Protein AF-A0A843ED78-F1 (afdb_monomer_lite)

pLDDT: mean 89.11, std 9.28, range [61.88, 98.12]

Foldseek 3Di:
DQDPVNVVVVVVLVVLLVVLVVVLVVVLVVVLVVVVVCVVVVVPPVNDVVVPDDPVVVLVVLLVVLVVLLVLLVCLLVCCVPCVQPLVVLLVCLVSLSVSLSVLLNLFDPPDPVSVLLNVLSSQSLSSCSVPDPGCPPVSVVSSVSVNVSSVVSSVSSVVVND

Structure (mmCIF, N/CA/C/O backbone):
data_AF-A0A843ED78-F1
#
_entry.id   AF-A0A843ED78-F1
#
loop_
_atom_site.group_PDB
_atom_site.id
_atom_site.type_symbol
_atom_site.label_atom_id
_atom_site.label_alt_id
_atom_site.label_comp_id
_atom_site.label_asym_id
_atom_site.label_entity_id
_atom_site.label_seq_id
_atom_site.pdbx_PDB_ins_code
_atom_site.Cartn_x
_atom_site.Cartn_y
_atom_site.Cartn_z
_atom_site.occupancy
_atom_site.B_iso_or_equiv
_atom_site.auth_seq_id
_atom_site.auth_comp_id
_atom_site.auth_asym_id
_atom_site.auth_atom_id
_atom_site.pdbx_PDB_model_num
ATOM 1 N N . MET A 1 1 ? 15.883 6.523 -34.253 1.00 74.69 1 MET A N 1
ATOM 2 C CA . MET A 1 1 ? 14.614 5.838 -34.573 1.00 74.69 1 MET A CA 1
ATOM 3 C C . MET A 1 1 ? 14.442 4.766 -33.524 1.00 74.69 1 MET A C 1
ATOM 5 O O . MET A 1 1 ? 15.406 4.048 -33.302 1.00 74.69 1 MET A O 1
ATOM 9 N N . VAL A 1 2 ? 13.295 4.730 -32.850 1.00 81.38 2 VAL A N 1
ATOM 10 C CA . VAL A 1 2 ? 12.977 3.659 -31.894 1.00 81.38 2 VAL A CA 1
ATOM 11 C C . VAL A 1 2 ? 12.811 2.373 -32.701 1.00 81.38 2 VAL A C 1
ATOM 13 O O . VAL A 1 2 ? 12.154 2.401 -33.746 1.00 81.38 2 VAL A O 1
ATOM 16 N N . SER A 1 3 ? 13.460 1.290 -32.286 1.00 92.19 3 SER A N 1
ATOM 17 C CA . SER A 1 3 ? 13.344 0.010 -32.989 1.00 92.19 3 SER A CA 1
ATOM 18 C C . SER A 1 3 ? 11.973 -0.627 -32.738 1.00 92.19 3 SER A C 1
ATOM 20 O O . SER A 1 3 ? 11.328 -0.370 -31.724 1.00 92.19 3 SER A O 1
ATOM 22 N N . GLU A 1 4 ? 11.507 -1.481 -33.648 1.00 91.50 4 GLU A N 1
ATOM 23 C CA . GLU A 1 4 ? 10.249 -2.219 -33.461 1.00 91.50 4 GLU A CA 1
ATOM 24 C C . GLU A 1 4 ? 10.262 -3.057 -32.169 1.00 91.50 4 GLU A C 1
ATOM 26 O O . GLU A 1 4 ? 9.278 -3.084 -31.432 1.00 91.50 4 GLU A O 1
ATOM 31 N N . ALA A 1 5 ? 11.416 -3.644 -31.837 1.00 88.19 5 ALA A N 1
ATOM 32 C CA . ALA A 1 5 ? 11.623 -4.384 -30.595 1.00 88.19 5 ALA A CA 1
ATOM 33 C C . ALA A 1 5 ? 11.450 -3.505 -29.341 1.00 88.19 5 ALA A C 1
ATOM 35 O O . ALA A 1 5 ? 10.839 -3.938 -28.366 1.00 88.19 5 ALA A O 1
ATOM 36 N N . GLU A 1 6 ? 11.927 -2.257 -29.371 1.00 86.81 6 GLU A N 1
ATOM 37 C CA . GLU A 1 6 ? 11.741 -1.303 -28.267 1.00 86.81 6 GLU A CA 1
ATOM 38 C C . GLU A 1 6 ? 10.264 -0.924 -28.081 1.00 86.81 6 GLU A C 1
ATOM 40 O O . GLU A 1 6 ? 9.801 -0.794 -26.948 1.00 86.81 6 GLU A O 1
ATOM 45 N N . ILE A 1 7 ? 9.500 -0.785 -29.172 1.00 89.06 7 ILE A N 1
ATOM 46 C CA . ILE A 1 7 ? 8.061 -0.478 -29.107 1.00 89.06 7 ILE A CA 1
ATOM 47 C C . ILE A 1 7 ? 7.284 -1.640 -28.482 1.00 89.06 7 ILE A C 1
ATOM 49 O O . ILE A 1 7 ? 6.417 -1.410 -27.633 1.00 89.06 7 ILE A O 1
ATOM 53 N N . ILE A 1 8 ? 7.589 -2.877 -28.885 1.00 88.94 8 ILE A N 1
ATOM 54 C CA . ILE A 1 8 ? 6.957 -4.081 -28.329 1.00 88.94 8 ILE A CA 1
ATOM 55 C C . ILE A 1 8 ? 7.237 -4.165 -26.829 1.00 88.94 8 ILE A C 1
ATOM 57 O O . ILE A 1 8 ? 6.292 -4.259 -26.047 1.00 88.94 8 ILE A O 1
ATOM 61 N N . LEU A 1 9 ? 8.504 -4.010 -26.430 1.00 86.56 9 LEU A N 1
ATOM 62 C CA . LEU A 1 9 ? 8.901 -4.028 -25.026 1.00 86.56 9 LEU A CA 1
ATOM 63 C C . LEU A 1 9 ? 8.127 -2.978 -24.217 1.00 86.56 9 LEU A C 1
ATOM 65 O O . LEU A 1 9 ? 7.469 -3.326 -23.245 1.00 86.56 9 LEU A O 1
ATOM 69 N N . ILE A 1 10 ? 8.125 -1.707 -24.635 1.00 86.56 10 ILE A N 1
ATOM 70 C CA . ILE A 1 10 ? 7.386 -0.643 -23.926 1.00 86.56 10 ILE A CA 1
ATOM 71 C C . ILE A 1 10 ? 5.895 -0.991 -23.798 1.00 86.56 10 ILE A C 1
ATOM 73 O O . ILE A 1 10 ? 5.288 -0.766 -22.749 1.00 86.56 10 ILE A O 1
ATOM 77 N N . THR A 1 11 ? 5.300 -1.553 -24.850 1.00 89.44 11 THR A N 1
ATOM 78 C CA . THR A 1 11 ? 3.880 -1.926 -24.862 1.00 89.44 11 THR A CA 1
ATOM 79 C C . THR A 1 11 ? 3.576 -3.017 -23.835 1.00 89.44 11 THR A C 1
ATOM 81 O O . THR A 1 11 ? 2.602 -2.898 -23.089 1.00 89.44 11 THR A O 1
ATOM 84 N N . GLU A 1 12 ? 4.423 -4.044 -23.742 1.00 89.06 12 GLU A N 1
ATOM 85 C CA . GLU A 1 12 ? 4.303 -5.104 -22.737 1.00 89.06 12 GLU A CA 1
ATOM 86 C C . GLU A 1 12 ? 4.412 -4.540 -21.316 1.00 89.06 12 GLU A C 1
ATOM 88 O O . GLU A 1 12 ? 3.573 -4.831 -20.464 1.00 89.06 12 GLU A O 1
ATOM 93 N N . GLN A 1 13 ? 5.384 -3.659 -21.069 1.00 86.69 13 GLN A N 1
ATOM 94 C CA . GLN A 1 13 ? 5.581 -3.030 -19.760 1.00 86.69 13 GLN A CA 1
ATOM 95 C C . GLN A 1 13 ? 4.360 -2.220 -19.314 1.00 86.69 13 GLN A C 1
ATOM 97 O O . GLN A 1 13 ? 3.891 -2.356 -18.181 1.00 86.69 13 GLN A O 1
ATOM 102 N N . VAL A 1 14 ? 3.813 -1.399 -20.214 1.00 89.88 14 VAL A N 1
ATOM 103 C CA . VAL A 1 14 ? 2.602 -0.611 -19.949 1.00 89.88 14 VAL A CA 1
ATOM 104 C C . VAL A 1 14 ? 1.413 -1.528 -19.665 1.00 89.88 14 VAL A C 1
ATOM 106 O O . VAL A 1 14 ? 0.649 -1.267 -18.733 1.00 89.88 14 VAL A O 1
ATOM 109 N N . LEU A 1 15 ? 1.270 -2.623 -20.415 1.00 92.44 15 LEU A N 1
ATOM 110 C CA . LEU A 1 15 ? 0.215 -3.605 -20.186 1.00 92.44 15 LEU A CA 1
ATOM 111 C C . LEU A 1 15 ? 0.328 -4.243 -18.793 1.00 92.44 15 LEU A C 1
ATOM 113 O O . LEU A 1 15 ? -0.673 -4.305 -18.078 1.00 92.44 15 LEU A O 1
ATOM 117 N N . PHE A 1 16 ? 1.527 -4.653 -18.369 1.00 91.19 16 PHE A N 1
ATOM 118 C CA . PHE A 1 16 ? 1.742 -5.218 -17.033 1.00 91.19 16 PHE A CA 1
ATOM 119 C C . PHE A 1 16 ? 1.428 -4.224 -15.913 1.00 91.19 16 PHE A C 1
ATOM 121 O O . PHE A 1 16 ? 0.782 -4.602 -14.935 1.00 91.19 16 PHE A O 1
ATOM 128 N N . ILE A 1 17 ? 1.797 -2.948 -16.069 1.00 91.88 17 ILE A N 1
ATOM 129 C CA . ILE A 1 17 ? 1.433 -1.888 -15.114 1.00 91.88 17 ILE A CA 1
ATOM 130 C C . ILE A 1 17 ? -0.091 -1.771 -14.997 1.00 91.88 17 ILE A C 1
ATOM 132 O O . ILE A 1 17 ? -0.629 -1.752 -13.889 1.00 91.88 17 ILE A O 1
ATOM 136 N N . ILE A 1 18 ? -0.804 -1.732 -16.126 1.00 94.62 18 ILE A N 1
ATOM 137 C CA . ILE A 1 18 ? -2.271 -1.652 -16.141 1.00 94.62 18 ILE A CA 1
ATOM 138 C C . ILE A 1 18 ? -2.885 -2.873 -15.445 1.00 94.62 18 ILE A C 1
ATOM 140 O O . ILE A 1 18 ? -3.784 -2.718 -14.616 1.00 94.62 18 ILE A O 1
ATOM 144 N N . LEU A 1 19 ? -2.387 -4.078 -15.731 1.00 95.06 19 LEU A N 1
ATOM 145 C CA . LEU A 1 19 ? -2.865 -5.311 -15.103 1.00 95.06 19 LEU A CA 1
ATOM 146 C C . LEU A 1 19 ? -2.611 -5.326 -13.591 1.00 95.06 19 LEU A C 1
ATOM 148 O O . LEU A 1 19 ? -3.516 -5.692 -12.842 1.00 95.06 19 LEU A O 1
ATOM 152 N N . ALA A 1 20 ? -1.443 -4.874 -13.127 1.00 93.75 20 ALA A N 1
ATOM 153 C CA . ALA A 1 20 ? -1.123 -4.769 -11.702 1.00 93.75 20 ALA A CA 1
ATOM 154 C C . ALA A 1 20 ? -2.063 -3.790 -10.975 1.00 93.75 20 ALA A C 1
ATOM 156 O O . ALA A 1 20 ? -2.577 -4.100 -9.897 1.00 93.75 20 ALA A O 1
ATOM 157 N N . ILE A 1 21 ? -2.358 -2.641 -11.594 1.00 95.62 21 ILE A N 1
ATOM 158 C CA . ILE A 1 21 ? -3.319 -1.657 -11.074 1.00 95.62 21 ILE A CA 1
ATOM 159 C C . ILE A 1 21 ? -4.720 -2.273 -10.978 1.00 95.62 21 ILE A C 1
ATOM 161 O O . ILE A 1 21 ? -5.365 -2.178 -9.932 1.00 95.62 21 ILE A O 1
ATOM 165 N N . ILE A 1 22 ? -5.195 -2.921 -12.048 1.00 96.81 22 ILE A N 1
ATOM 166 C CA . ILE A 1 22 ? -6.512 -3.574 -12.078 1.00 96.81 22 ILE A CA 1
ATOM 167 C C . ILE A 1 22 ? -6.590 -4.671 -11.013 1.00 96.81 22 ILE A C 1
ATOM 169 O O . ILE A 1 22 ? -7.578 -4.739 -10.281 1.00 96.81 22 ILE A O 1
ATOM 173 N N . PHE A 1 23 ? -5.552 -5.500 -10.896 1.00 95.75 23 PHE A N 1
ATOM 174 C CA . PHE A 1 23 ? -5.468 -6.566 -9.904 1.00 95.75 23 PHE A CA 1
ATOM 175 C C . PHE A 1 23 ? -5.574 -6.015 -8.479 1.00 95.75 23 PHE A C 1
ATOM 177 O O . PHE A 1 23 ? -6.447 -6.437 -7.715 1.00 95.75 23 PHE A O 1
ATOM 184 N N . PHE A 1 24 ? -4.754 -5.017 -8.136 1.00 96.81 24 PHE A N 1
ATOM 185 C CA . PHE A 1 24 ? -4.767 -4.414 -6.806 1.00 96.81 24 PHE A CA 1
ATOM 186 C C . PHE A 1 24 ? -6.111 -3.744 -6.491 1.00 96.81 24 PHE A C 1
ATOM 188 O O . PHE A 1 24 ? -6.681 -3.965 -5.420 1.00 96.81 24 PHE A O 1
ATOM 195 N N . PHE A 1 25 ? -6.682 -2.975 -7.426 1.00 96.88 25 PHE A N 1
ATOM 196 C CA . PHE A 1 25 ? -8.006 -2.380 -7.226 1.00 96.88 25 PHE A CA 1
ATOM 197 C C . PHE A 1 25 ? -9.123 -3.425 -7.143 1.00 96.88 25 PHE A C 1
ATOM 199 O O . PHE A 1 25 ? -10.090 -3.218 -6.406 1.00 96.88 25 PHE A O 1
ATOM 206 N N . GLY A 1 26 ? -8.987 -4.555 -7.838 1.00 97.62 26 GLY A N 1
ATOM 207 C CA . GLY A 1 26 ? -9.866 -5.711 -7.696 1.00 97.62 26 GLY A CA 1
ATOM 208 C C . GLY A 1 26 ? -9.856 -6.249 -6.265 1.00 97.62 26 GLY A C 1
ATOM 209 O O . GLY A 1 26 ? -10.911 -6.321 -5.628 1.00 97.62 26 GLY A O 1
ATOM 210 N N . LEU A 1 27 ? -8.670 -6.532 -5.714 1.00 97.25 27 LEU A N 1
ATOM 211 C CA . LEU A 1 27 ? -8.506 -6.952 -4.314 1.00 97.25 27 LEU A CA 1
ATOM 212 C C . LEU A 1 27 ? -9.064 -5.914 -3.336 1.00 97.25 27 LEU A C 1
ATOM 214 O O . LEU A 1 27 ? -9.768 -6.256 -2.379 1.00 97.25 27 LEU A O 1
ATOM 218 N N . TYR A 1 28 ? -8.796 -4.638 -3.600 1.00 96.44 28 TYR A N 1
ATOM 219 C CA . TYR A 1 28 ? -9.310 -3.526 -2.817 1.00 96.44 28 TYR A CA 1
ATOM 220 C C . TYR A 1 28 ? -10.837 -3.462 -2.800 1.00 96.44 28 TYR A C 1
ATOM 222 O O . TYR A 1 28 ? -11.448 -3.280 -1.739 1.00 96.44 28 TYR A O 1
ATOM 230 N N . PHE A 1 29 ? -11.466 -3.627 -3.961 1.00 96.75 29 PHE A N 1
ATOM 231 C CA . PHE A 1 29 ? -12.914 -3.615 -4.099 1.00 96.75 29 PHE A CA 1
ATOM 232 C C . PHE A 1 29 ? -13.550 -4.798 -3.366 1.00 96.75 29 PHE A C 1
ATOM 234 O O . PHE A 1 29 ? -14.473 -4.594 -2.573 1.00 96.75 29 PHE A O 1
ATOM 241 N N . VAL A 1 30 ? -13.014 -6.008 -3.560 1.00 97.12 30 VAL A N 1
ATOM 242 C CA . VAL A 1 30 ? -13.470 -7.226 -2.873 1.00 97.12 30 VAL A CA 1
ATOM 243 C C . VAL A 1 30 ? -13.354 -7.063 -1.358 1.00 97.12 30 VAL A C 1
ATOM 245 O O . VAL A 1 30 ? -14.328 -7.267 -0.635 1.00 97.12 30 VAL A O 1
ATOM 248 N N . SER A 1 31 ? -12.211 -6.595 -0.862 1.00 95.56 31 SER A N 1
ATOM 249 C CA . SER A 1 31 ? -11.981 -6.400 0.577 1.00 95.56 31 SER A CA 1
ATOM 250 C C . SER A 1 31 ? -12.895 -5.326 1.168 1.00 95.56 31 SER A C 1
ATOM 252 O O . SER A 1 31 ? -13.485 -5.507 2.235 1.00 95.56 31 SER A O 1
ATOM 254 N N . SER A 1 32 ? -13.092 -4.223 0.439 1.00 94.06 32 SER A N 1
ATOM 255 C CA . SER A 1 32 ? -14.046 -3.174 0.810 1.00 94.06 32 SER A C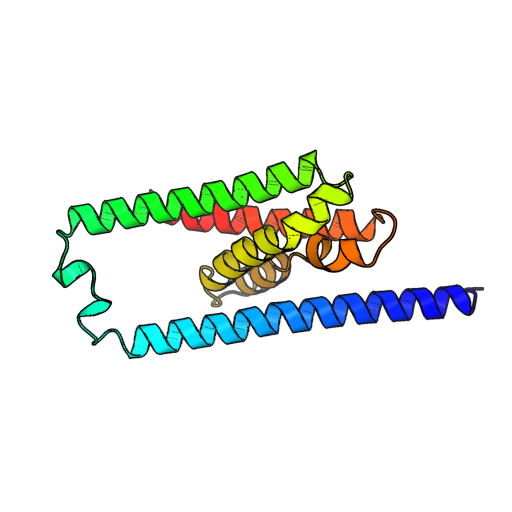A 1
ATOM 256 C C . SER A 1 32 ? -15.477 -3.709 0.888 1.00 94.06 32 SER A C 1
ATOM 258 O O . SER A 1 32 ? -16.227 -3.338 1.795 1.00 94.06 32 SER A O 1
ATOM 260 N N . TYR A 1 33 ? -15.867 -4.568 -0.055 1.00 94.75 33 TYR A N 1
ATOM 261 C CA . TYR A 1 33 ? -17.177 -5.210 -0.075 1.00 94.75 33 TYR A CA 1
ATOM 262 C C . TYR A 1 33 ? -17.356 -6.151 1.122 1.00 94.75 33 TYR A C 1
ATOM 264 O O . TYR A 1 33 ? -18.347 -6.022 1.843 1.00 94.75 33 TYR A O 1
ATOM 272 N N . ILE A 1 34 ? -16.369 -7.012 1.399 1.00 93.12 34 ILE A N 1
ATOM 273 C CA . ILE A 1 34 ? -16.368 -7.920 2.557 1.00 93.12 34 ILE A CA 1
ATOM 274 C C . ILE A 1 34 ? -16.519 -7.124 3.858 1.00 93.12 34 ILE A C 1
ATOM 276 O O . ILE A 1 34 ? -17.403 -7.417 4.661 1.00 93.12 34 ILE A O 1
ATOM 280 N N . ILE A 1 35 ? -15.736 -6.059 4.055 1.00 90.06 35 ILE A N 1
ATOM 281 C CA . ILE A 1 35 ? -15.828 -5.227 5.265 1.00 90.06 35 ILE A CA 1
ATOM 282 C C . ILE A 1 35 ? -17.206 -4.573 5.397 1.00 90.06 35 ILE A C 1
ATOM 284 O O . ILE A 1 35 ? -17.763 -4.531 6.495 1.00 90.06 35 ILE A O 1
ATOM 288 N N . LYS A 1 36 ? -17.779 -4.056 4.303 1.00 89.94 36 LYS A N 1
ATOM 289 C CA . LYS A 1 36 ? -19.133 -3.478 4.320 1.00 89.94 36 LYS A CA 1
ATOM 290 C C . LYS A 1 36 ? -20.184 -4.524 4.683 1.00 89.94 36 LYS A C 1
ATOM 292 O O . LYS A 1 36 ? -21.062 -4.233 5.494 1.00 89.94 36 LYS A O 1
ATOM 297 N N . TYR A 1 37 ? -20.077 -5.727 4.125 1.00 89.38 37 TYR A N 1
ATOM 298 C CA . TYR A 1 37 ? -20.962 -6.845 4.434 1.00 89.38 37 TYR A CA 1
ATOM 299 C C . TYR A 1 37 ? -20.877 -7.238 5.916 1.00 89.38 37 TYR A C 1
ATOM 301 O O . TYR A 1 37 ? -21.900 -7.288 6.600 1.00 89.38 37 TYR A O 1
ATOM 309 N N . LEU A 1 38 ? -19.663 -7.403 6.451 1.00 86.62 38 LEU A N 1
ATOM 310 C CA . LEU A 1 38 ? -19.435 -7.709 7.868 1.00 86.62 38 LEU A CA 1
ATOM 311 C C . LEU A 1 38 ? -19.976 -6.606 8.791 1.00 86.62 38 LEU A C 1
ATOM 313 O O . LEU A 1 38 ? -20.622 -6.901 9.793 1.00 86.62 38 LEU A O 1
ATOM 317 N N . LYS A 1 39 ? -19.777 -5.328 8.436 1.00 82.62 39 LYS A N 1
ATOM 318 C CA . LYS A 1 39 ? -20.311 -4.187 9.200 1.00 82.62 39 LYS A CA 1
ATOM 319 C C . LYS A 1 39 ? -21.837 -4.120 9.178 1.00 82.62 39 LYS A C 1
ATOM 321 O O . LYS A 1 39 ? -22.430 -3.783 10.197 1.00 82.62 39 LYS A O 1
ATOM 326 N N . ARG A 1 40 ? -22.480 -4.437 8.051 1.00 83.81 40 ARG A N 1
ATOM 327 C CA . ARG A 1 40 ? -23.949 -4.494 7.957 1.00 83.81 40 ARG A CA 1
ATOM 328 C C . ARG A 1 40 ? -24.519 -5.606 8.838 1.00 83.81 40 ARG A C 1
ATOM 330 O O . ARG A 1 40 ? -25.547 -5.414 9.475 1.00 83.81 40 ARG A O 1
ATOM 337 N N . ASN A 1 41 ? -23.809 -6.725 8.932 1.00 79.12 41 ASN A N 1
ATOM 338 C CA . ASN A 1 41 ? -24.194 -7.873 9.751 1.00 79.12 41 ASN A CA 1
ATOM 339 C C . ASN A 1 41 ? -23.658 -7.802 11.192 1.00 79.12 41 ASN A C 1
ATOM 341 O O . ASN A 1 41 ? -23.676 -8.800 11.907 1.00 79.12 41 ASN A O 1
ATOM 345 N N . ARG A 1 42 ? -23.214 -6.624 11.655 1.00 64.88 42 ARG A N 1
ATOM 346 C CA . ARG A 1 42 ? -22.648 -6.412 13.001 1.00 64.88 42 ARG A CA 1
ATOM 347 C C . ARG A 1 42 ? -23.650 -6.642 14.141 1.00 64.88 42 ARG A C 1
ATOM 349 O O . ARG A 1 42 ? -23.241 -6.746 15.290 1.00 64.88 42 ARG A O 1
ATOM 356 N N . HIS A 1 43 ? -24.943 -6.758 13.834 1.00 63.75 43 HIS A N 1
ATOM 357 C CA . HIS A 1 43 ? -25.958 -7.210 14.791 1.00 63.75 43 HIS A CA 1
ATOM 358 C C . HIS A 1 43 ? -25.817 -8.696 15.172 1.00 63.75 43 HIS A C 1
ATOM 360 O O . HIS A 1 43 ? -26.438 -9.132 16.139 1.00 63.75 43 HIS A O 1
ATOM 366 N N . ASN A 1 44 ? -24.975 -9.471 14.473 1.00 65.00 44 ASN A N 1
ATOM 367 C CA . ASN A 1 44 ? -24.539 -10.773 14.965 1.00 65.00 44 ASN A CA 1
ATOM 368 C C . ASN A 1 44 ? -23.663 -10.583 16.205 1.00 65.00 44 ASN A C 1
ATOM 370 O O . ASN A 1 44 ? -22.521 -10.130 16.100 1.00 65.00 44 ASN A O 1
ATOM 374 N N . ARG A 1 45 ? -24.196 -10.993 17.363 1.00 64.81 45 ARG A N 1
ATOM 375 C CA . ARG A 1 45 ? -23.528 -10.974 18.677 1.00 64.81 45 ARG A CA 1
ATOM 376 C C . ARG A 1 45 ? -22.070 -11.437 18.620 1.00 64.81 45 ARG A C 1
ATOM 378 O O . ARG A 1 45 ? -21.207 -10.781 19.182 1.00 64.81 45 ARG A O 1
ATOM 385 N N . LEU A 1 46 ? -21.777 -12.473 17.827 1.00 69.31 46 LEU A N 1
ATOM 386 C CA . LEU A 1 46 ? -20.434 -13.050 17.657 1.00 69.31 46 LEU A CA 1
ATOM 387 C C . LEU A 1 46 ? -19.339 -12.048 17.244 1.00 69.31 46 LEU A C 1
ATOM 389 O O . LEU A 1 46 ? -18.173 -12.275 17.543 1.00 69.31 46 LEU A O 1
ATOM 393 N N . LEU A 1 47 ? -19.681 -10.953 16.559 1.00 68.25 47 LEU A N 1
ATOM 394 C CA . LEU A 1 47 ? -18.708 -9.954 16.093 1.00 68.25 47 LEU A CA 1
ATOM 395 C C . LEU A 1 47 ? -18.622 -8.723 17.009 1.00 68.25 47 LEU A C 1
ATOM 397 O O . LEU A 1 47 ? -17.903 -7.767 16.702 1.00 68.25 47 LEU A O 1
ATOM 401 N N . ASN A 1 48 ? -19.362 -8.710 18.121 1.00 73.31 48 ASN A N 1
ATOM 402 C CA . ASN A 1 48 ? -19.435 -7.569 19.017 1.00 73.31 48 ASN A CA 1
ATOM 403 C C . ASN A 1 48 ? -18.538 -7.750 20.248 1.00 73.31 48 ASN A C 1
ATOM 405 O O . ASN A 1 48 ? -19.004 -8.104 21.325 1.00 73.31 48 ASN A O 1
ATOM 409 N N . ALA A 1 49 ? -17.244 -7.450 20.108 1.00 73.06 49 ALA A N 1
ATOM 410 C CA . ALA A 1 49 ? -16.273 -7.576 21.202 1.00 73.06 49 ALA A CA 1
ATOM 411 C C . ALA A 1 49 ? -16.674 -6.818 22.484 1.00 73.06 49 ALA A C 1
ATOM 413 O O . ALA A 1 49 ? -16.323 -7.247 23.575 1.00 73.06 49 ALA A O 1
ATOM 414 N N . THR A 1 50 ? -17.452 -5.732 22.384 1.00 76.00 50 THR A N 1
ATOM 415 C CA . THR A 1 50 ? -17.922 -4.977 23.561 1.00 76.00 50 THR A CA 1
ATOM 416 C C . THR A 1 50 ? -19.002 -5.699 24.368 1.00 76.00 50 THR A C 1
ATOM 418 O O . THR A 1 50 ? -19.325 -5.251 25.460 1.00 76.00 50 THR A O 1
ATOM 421 N N . GLU A 1 51 ? -19.610 -6.760 23.827 1.00 79.00 51 GLU A N 1
ATOM 422 C CA . GLU A 1 51 ? -20.533 -7.628 24.576 1.00 79.00 51 GLU A CA 1
ATOM 423 C C . GLU A 1 51 ? -19.767 -8.622 25.467 1.00 79.00 51 GLU A C 1
ATOM 425 O O . GLU A 1 51 ? -20.318 -9.103 26.452 1.00 79.00 51 GLU A O 1
ATOM 430 N N . TYR A 1 52 ? -18.493 -8.888 25.155 1.00 83.88 52 TYR A N 1
ATOM 431 C CA . TYR A 1 52 ? -17.677 -9.903 25.829 1.00 83.88 52 TYR A CA 1
ATOM 432 C C . TYR A 1 52 ? -16.502 -9.333 26.628 1.00 83.88 52 TYR A C 1
ATOM 434 O O . TYR A 1 52 ? -16.023 -10.002 27.538 1.00 83.88 52 TYR A O 1
ATOM 442 N N . LEU A 1 53 ? -16.032 -8.125 26.300 1.00 85.50 53 LEU A N 1
ATOM 443 C CA . LEU A 1 53 ? -14.854 -7.510 26.913 1.00 85.50 53 LEU A CA 1
ATOM 444 C C . LEU A 1 53 ? -15.183 -6.151 27.555 1.00 85.50 53 LEU A C 1
ATOM 446 O O . LEU A 1 53 ? -15.942 -5.363 26.973 1.00 85.50 53 LEU A O 1
ATOM 450 N N . PRO A 1 54 ? -14.567 -5.826 28.708 1.00 89.00 54 PRO A N 1
ATOM 451 C CA . PRO A 1 54 ? -14.597 -4.490 29.287 1.00 89.00 54 PRO A CA 1
ATOM 452 C C . PRO A 1 54 ? -14.106 -3.422 28.304 1.00 89.00 54 PRO A C 1
ATOM 454 O O . PRO A 1 54 ? -13.235 -3.654 27.463 1.00 89.00 54 PRO A O 1
ATOM 457 N N . LYS A 1 55 ? -14.634 -2.200 28.436 1.00 87.00 55 LYS A N 1
ATOM 458 C CA . LYS A 1 55 ? -14.288 -1.084 27.537 1.00 87.00 55 LYS A CA 1
ATOM 459 C C . LYS A 1 55 ? -12.788 -0.786 27.523 1.00 87.00 55 LYS A C 1
ATOM 461 O O . LYS A 1 55 ? -12.244 -0.533 26.450 1.00 87.00 55 LYS A O 1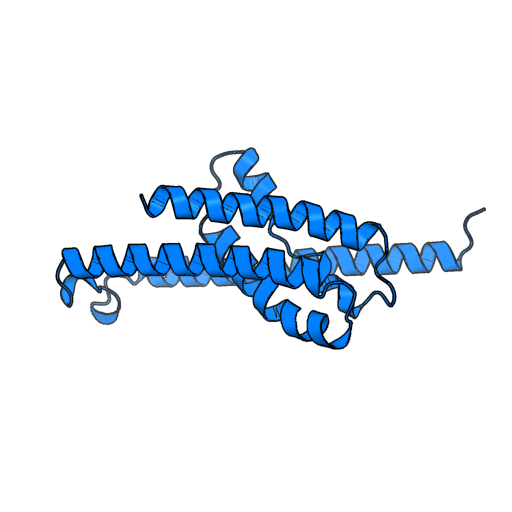
ATOM 466 N N . GLU A 1 56 ? -12.137 -0.846 28.680 1.00 87.50 56 GLU A N 1
ATOM 467 C CA . GLU A 1 56 ? -10.694 -0.630 28.828 1.00 87.50 56 GLU A CA 1
ATOM 468 C C . GLU A 1 56 ? -9.890 -1.622 27.981 1.00 87.50 56 GLU A C 1
ATOM 470 O O . GLU A 1 56 ? -9.070 -1.208 27.165 1.00 87.50 56 GLU A O 1
ATOM 475 N N . GLU A 1 57 ? -10.206 -2.916 28.063 1.00 87.31 57 GLU A N 1
ATOM 476 C CA . GLU A 1 57 ? -9.539 -3.955 27.272 1.00 87.31 57 GLU A CA 1
ATOM 477 C C . GLU A 1 57 ? -9.752 -3.756 25.769 1.00 87.31 57 GLU A C 1
ATOM 479 O O . GLU A 1 57 ? -8.813 -3.882 24.981 1.00 87.31 57 GLU A O 1
ATOM 484 N N . THR A 1 58 ? -10.962 -3.362 25.349 1.00 87.12 58 THR A N 1
ATOM 485 C CA . THR A 1 58 ? -11.212 -3.061 23.930 1.00 87.12 58 THR A CA 1
ATOM 486 C C . THR A 1 58 ? -10.417 -1.858 23.426 1.00 87.12 58 THR A C 1
ATOM 488 O O . THR A 1 58 ? -10.078 -1.804 22.242 1.00 87.12 58 THR A O 1
ATOM 491 N N . GLN A 1 59 ? -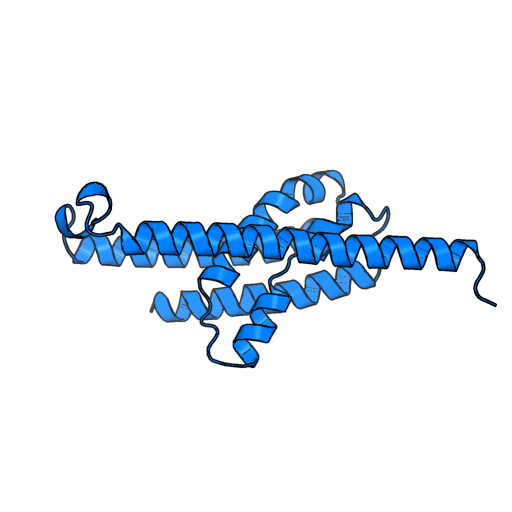10.120 -0.886 24.293 1.00 88.88 59 GLN A N 1
ATOM 492 C CA . GLN A 1 59 ? -9.320 0.280 23.936 1.00 88.88 59 GLN A CA 1
ATOM 493 C C . GLN A 1 59 ? -7.836 -0.085 23.843 1.00 88.88 59 GLN A C 1
ATOM 495 O O . GLN A 1 59 ? -7.197 0.255 22.847 1.00 88.88 59 GLN A O 1
ATOM 500 N N . THR A 1 60 ? -7.325 -0.858 24.803 1.00 91.50 60 THR A N 1
ATOM 501 C CA . THR A 1 60 ? -5.965 -1.411 24.759 1.00 91.50 60 THR A CA 1
ATOM 502 C C . THR A 1 60 ? -5.755 -2.249 23.498 1.00 91.50 60 THR A C 1
ATOM 504 O O . THR A 1 60 ? -4.772 -2.064 22.784 1.00 91.50 60 THR A O 1
ATOM 507 N N . LEU A 1 61 ? -6.716 -3.109 23.140 1.00 90.81 61 LEU A N 1
ATOM 508 C CA . LEU A 1 61 ? -6.630 -3.936 21.934 1.00 90.81 61 LEU A CA 1
ATOM 509 C C . LEU A 1 61 ? -6.568 -3.094 20.649 1.00 90.81 61 LEU A C 1
ATOM 511 O O . LEU A 1 61 ? -5.824 -3.426 19.726 1.00 90.81 61 LEU A O 1
ATOM 515 N N . LYS A 1 62 ? -7.306 -1.977 20.585 1.00 90.94 62 LYS A N 1
ATOM 516 C CA . LYS A 1 62 ? -7.213 -1.035 19.457 1.00 90.94 62 LYS A CA 1
ATOM 517 C C . LYS A 1 62 ? -5.840 -0.378 19.376 1.00 90.94 62 LYS A C 1
ATOM 519 O O . LYS A 1 62 ? -5.306 -0.277 18.277 1.00 90.94 62 LYS A O 1
ATOM 524 N N . GLN A 1 63 ? -5.273 0.051 20.503 1.00 93.94 63 GLN A N 1
ATOM 525 C CA . GLN A 1 63 ? -3.937 0.654 20.532 1.00 93.94 63 GLN A CA 1
ATOM 526 C C . GLN A 1 63 ? -2.869 -0.337 20.067 1.00 93.94 63 GLN A C 1
ATOM 528 O O . GLN A 1 63 ? -2.053 0.006 19.213 1.00 93.94 63 GLN A O 1
ATOM 533 N N . VAL A 1 64 ? -2.926 -1.584 20.545 1.00 95.75 64 VAL A N 1
ATOM 534 C CA . VAL A 1 64 ? -2.041 -2.662 20.079 1.00 95.75 64 VAL A CA 1
ATOM 535 C C . VAL A 1 64 ? -2.211 -2.889 18.577 1.00 95.75 64 VAL A C 1
ATOM 537 O O . VAL A 1 64 ? -1.221 -2.946 17.855 1.00 95.75 64 VAL A O 1
ATOM 540 N N . PHE A 1 65 ? -3.448 -2.943 18.075 1.00 94.50 65 PHE A N 1
ATOM 541 C CA . PHE A 1 65 ? -3.706 -3.059 16.640 1.00 94.50 65 PHE A CA 1
ATOM 542 C C . PHE A 1 65 ? -3.096 -1.897 15.842 1.00 94.50 65 PHE A C 1
ATOM 544 O O . PHE A 1 65 ? -2.463 -2.130 14.816 1.00 94.50 65 PHE A O 1
ATOM 551 N N . TYR A 1 66 ? -3.238 -0.651 16.303 1.00 96.06 66 TYR A N 1
ATOM 552 C CA . TYR A 1 66 ? -2.642 0.502 15.624 1.00 96.06 66 TYR A CA 1
ATOM 553 C C . TYR A 1 66 ? -1.116 0.432 15.602 1.00 96.06 66 TYR A C 1
ATOM 555 O O . TYR A 1 66 ? -0.521 0.691 14.557 1.00 96.06 66 TYR A O 1
ATOM 563 N N . LEU A 1 67 ? -0.499 0.027 16.715 1.00 97.06 67 LEU A N 1
ATOM 564 C CA . LEU A 1 67 ? 0.943 -0.177 16.795 1.00 97.06 67 LEU A CA 1
ATOM 565 C C . LEU A 1 67 ? 1.406 -1.267 15.823 1.00 97.06 67 LEU A C 1
ATOM 567 O O . LEU A 1 67 ? 2.363 -1.043 15.092 1.00 97.06 67 LEU A O 1
ATOM 571 N N . ILE A 1 68 ? 0.683 -2.391 15.741 1.00 97.19 68 ILE A N 1
ATOM 572 C CA . ILE A 1 68 ? 0.967 -3.460 14.774 1.00 97.19 68 ILE A CA 1
ATOM 573 C C . ILE A 1 68 ? 0.962 -2.904 13.348 1.00 97.19 68 ILE A C 1
ATOM 575 O O . ILE A 1 68 ? 1.920 -3.133 12.621 1.00 97.19 68 ILE A O 1
ATOM 579 N N . ILE A 1 69 ? -0.056 -2.137 12.941 1.00 97.25 69 ILE A N 1
ATOM 580 C CA . ILE A 1 69 ? -0.100 -1.583 11.576 1.00 97.25 69 ILE A CA 1
ATOM 581 C C . ILE A 1 69 ? 1.068 -0.625 11.308 1.00 97.25 69 ILE A C 1
ATOM 583 O O . ILE A 1 69 ? 1.667 -0.689 10.235 1.00 97.25 69 ILE A O 1
ATOM 587 N N . ILE A 1 70 ? 1.420 0.230 12.274 1.00 97.94 70 ILE A N 1
ATOM 588 C CA . ILE A 1 70 ? 2.582 1.125 12.163 1.00 97.94 70 ILE A CA 1
ATOM 589 C C . ILE A 1 70 ? 3.864 0.310 11.976 1.00 97.94 70 ILE A C 1
ATOM 591 O O . ILE A 1 70 ? 4.637 0.593 11.062 1.00 97.94 70 ILE A O 1
ATOM 595 N N . THR A 1 71 ? 4.074 -0.712 12.809 1.00 98.00 71 THR A N 1
ATOM 596 C CA . THR A 1 71 ? 5.238 -1.596 12.721 1.00 98.00 71 THR A CA 1
ATOM 597 C C . THR A 1 71 ? 5.280 -2.322 11.385 1.00 98.00 71 THR A C 1
ATOM 599 O O . THR A 1 71 ? 6.345 -2.372 10.783 1.00 98.00 71 THR A O 1
ATOM 602 N N . LEU A 1 72 ? 4.147 -2.824 10.887 1.00 97.56 72 LEU A N 1
ATOM 603 C CA . LEU A 1 72 ? 4.093 -3.497 9.592 1.00 97.56 72 LEU A CA 1
ATOM 604 C C . LEU A 1 72 ? 4.505 -2.554 8.455 1.00 97.56 72 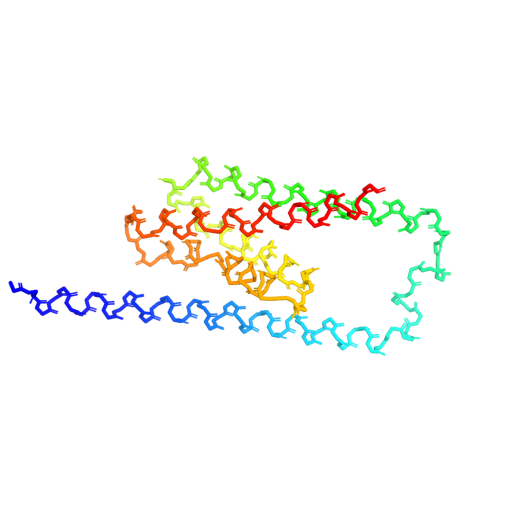LEU A C 1
ATOM 606 O O . LEU A 1 72 ? 5.392 -2.899 7.684 1.00 97.56 72 LEU A O 1
ATOM 610 N N . CYS A 1 73 ? 3.953 -1.339 8.399 1.00 98.00 73 CYS A N 1
ATOM 611 C CA . CYS A 1 73 ? 4.342 -0.346 7.388 1.00 98.00 73 CYS A CA 1
ATOM 612 C C . CYS A 1 73 ? 5.825 0.043 7.497 1.00 98.00 73 CYS A C 1
ATOM 614 O O . CYS A 1 73 ? 6.494 0.260 6.493 1.00 98.00 73 CYS A O 1
ATOM 616 N N . PHE A 1 74 ? 6.355 0.150 8.718 1.00 97.81 74 PHE A N 1
ATOM 617 C CA . PHE A 1 74 ? 7.758 0.493 8.935 1.00 97.81 74 PHE A CA 1
ATOM 618 C C . PHE A 1 74 ? 8.703 -0.635 8.510 1.00 97.81 74 PHE A C 1
ATOM 620 O O . PHE A 1 74 ? 9.688 -0.383 7.818 1.00 97.81 74 PHE A O 1
ATOM 627 N N . VAL A 1 75 ? 8.386 -1.876 8.892 1.00 96.06 75 VAL A N 1
ATOM 628 C CA . VAL A 1 75 ? 9.096 -3.073 8.424 1.00 96.06 75 VAL A CA 1
ATOM 629 C C . VAL A 1 75 ? 9.024 -3.154 6.908 1.00 96.06 75 VAL A C 1
ATOM 631 O O . VAL A 1 75 ? 10.021 -3.507 6.297 1.00 96.06 75 VAL A O 1
ATOM 634 N N . ASP A 1 76 ? 7.899 -2.765 6.307 1.00 95.50 76 ASP A N 1
ATOM 635 C CA . ASP A 1 76 ? 7.731 -2.786 4.861 1.00 95.50 76 ASP A CA 1
ATOM 636 C C . ASP A 1 76 ? 8.752 -1.891 4.142 1.00 95.50 76 ASP A C 1
ATOM 638 O O . ASP A 1 76 ? 9.538 -2.338 3.303 1.00 95.50 76 ASP A O 1
ATOM 642 N N . ILE A 1 77 ? 8.830 -0.635 4.595 1.00 95.94 77 ILE A N 1
ATOM 643 C CA . ILE A 1 77 ? 9.797 0.351 4.106 1.00 95.94 77 ILE A CA 1
ATOM 644 C C . ILE A 1 77 ? 11.232 -0.145 4.316 1.00 95.94 77 ILE A C 1
ATOM 646 O O . ILE A 1 77 ? 12.040 -0.104 3.389 1.00 95.94 77 ILE A O 1
ATOM 650 N N . LEU A 1 78 ? 11.570 -0.609 5.525 1.00 94.50 78 LEU A N 1
ATOM 651 C CA . LEU A 1 78 ? 12.925 -1.076 5.829 1.00 94.50 78 LEU A CA 1
ATOM 652 C C . LEU A 1 78 ? 13.316 -2.286 4.986 1.00 94.50 78 LEU A C 1
ATOM 654 O O . LEU A 1 78 ? 14.426 -2.336 4.462 1.00 94.50 78 LEU A O 1
ATOM 658 N N . TYR A 1 79 ? 12.417 -3.256 4.864 1.00 91.19 79 TYR A N 1
ATOM 659 C CA . TYR A 1 79 ? 12.684 -4.482 4.135 1.00 91.19 79 TYR A CA 1
ATOM 660 C C . TYR A 1 79 ? 12.886 -4.187 2.653 1.00 91.19 79 TYR A C 1
ATOM 662 O O . TYR A 1 79 ? 13.886 -4.607 2.073 1.00 91.19 79 TYR A O 1
ATOM 670 N N . SER A 1 80 ? 12.008 -3.365 2.081 1.00 89.69 80 SER A N 1
ATOM 671 C CA . SER A 1 80 ? 12.159 -2.866 0.723 1.00 89.69 80 SER A CA 1
ATOM 672 C C . SER A 1 80 ? 13.484 -2.125 0.525 1.00 89.69 80 SER A C 1
ATOM 674 O O . SER A 1 80 ? 14.162 -2.362 -0.460 1.00 89.69 80 SER A O 1
ATOM 676 N N . LEU A 1 81 ? 13.923 -1.279 1.462 1.00 89.31 81 LEU A N 1
ATOM 677 C CA . LEU A 1 81 ? 15.201 -0.559 1.345 1.00 89.31 81 LEU A CA 1
ATOM 678 C C . LEU A 1 81 ? 16.440 -1.460 1.424 1.00 89.31 81 LEU A C 1
ATOM 680 O O . LEU A 1 81 ? 17.442 -1.172 0.775 1.00 89.31 81 LEU A O 1
ATOM 684 N N . VAL A 1 82 ? 16.403 -2.511 2.243 1.00 89.38 82 VAL A N 1
ATOM 685 C CA . VAL A 1 82 ? 17.563 -3.389 2.469 1.00 89.38 82 VAL A CA 1
ATOM 686 C C . VAL A 1 82 ?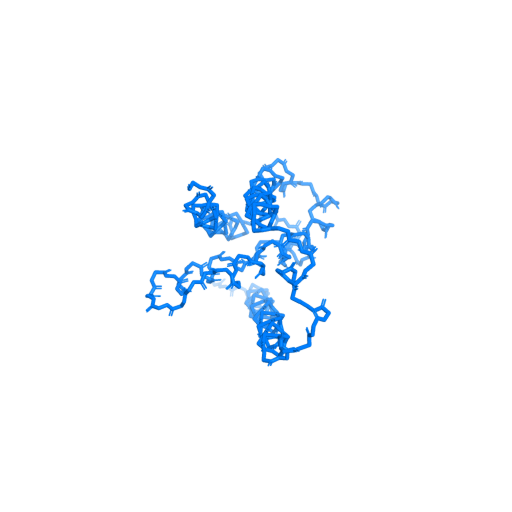 17.668 -4.465 1.391 1.00 89.38 82 VAL A C 1
ATOM 688 O O . VAL A 1 82 ? 18.769 -4.770 0.938 1.00 89.38 82 VAL A O 1
ATOM 691 N N . PHE A 1 83 ? 16.534 -5.022 0.963 1.00 85.38 83 PHE A N 1
ATOM 692 C CA . PHE A 1 83 ? 16.472 -6.221 0.124 1.00 85.38 83 PHE A CA 1
ATOM 693 C C . PHE A 1 83 ? 15.985 -5.958 -1.311 1.00 85.38 83 PHE A C 1
ATOM 695 O O . PHE A 1 83 ? 15.773 -6.914 -2.054 1.00 85.38 83 PHE A O 1
ATOM 702 N N . TRP A 1 84 ? 15.837 -4.697 -1.743 1.00 78.56 84 TRP A N 1
ATOM 703 C CA . TRP A 1 84 ? 15.385 -4.372 -3.111 1.00 78.56 84 TRP A CA 1
ATOM 704 C C . TRP A 1 84 ? 16.255 -4.970 -4.224 1.00 78.56 84 TRP A C 1
ATOM 706 O O . TRP A 1 84 ? 15.754 -5.200 -5.318 1.00 78.56 84 TRP A O 1
ATOM 716 N N . ALA A 1 85 ? 17.545 -5.200 -3.961 1.00 75.31 85 ALA A N 1
ATOM 717 C CA . ALA A 1 85 ? 18.491 -5.758 -4.928 1.00 75.31 85 ALA A CA 1
ATOM 718 C C . ALA A 1 85 ? 18.637 -7.291 -4.839 1.00 75.31 85 ALA A C 1
ATOM 720 O O . ALA A 1 85 ? 19.497 -7.860 -5.504 1.00 75.31 85 ALA A O 1
ATOM 721 N N . SER A 1 86 ? 17.862 -7.963 -3.978 1.00 79.19 86 SER A N 1
ATOM 722 C CA . SER A 1 86 ? 17.909 -9.421 -3.824 1.00 79.19 86 SER A CA 1
ATOM 723 C C . SER A 1 86 ? 16.650 -10.078 -4.391 1.00 79.19 86 SER A C 1
ATOM 725 O O . SER A 1 86 ? 15.596 -10.054 -3.750 1.00 79.19 86 SER A O 1
ATOM 727 N N . ASP A 1 87 ? 16.780 -10.703 -5.562 1.00 69.62 87 ASP A N 1
ATOM 728 C CA . ASP A 1 87 ? 15.655 -11.245 -6.342 1.00 69.62 87 ASP A CA 1
ATOM 729 C C . ASP A 1 87 ? 14.829 -12.301 -5.588 1.00 69.62 87 ASP A C 1
ATOM 731 O O . ASP A 1 87 ? 13.594 -12.283 -5.610 1.00 69.62 87 ASP A O 1
ATOM 735 N N . ASP A 1 88 ? 15.491 -13.219 -4.877 1.00 69.44 88 ASP A N 1
ATOM 736 C CA . ASP A 1 88 ? 14.811 -14.338 -4.211 1.00 69.44 88 ASP A CA 1
ATOM 737 C C . ASP A 1 88 ? 13.923 -13.878 -3.050 1.00 69.44 88 ASP A C 1
ATOM 739 O O . ASP A 1 88 ? 12.820 -14.396 -2.845 1.00 69.44 88 ASP A O 1
ATOM 743 N N . PHE A 1 89 ? 14.373 -12.883 -2.287 1.00 67.31 89 PHE A N 1
ATOM 744 C CA . PHE A 1 89 ? 13.630 -12.399 -1.126 1.00 67.31 89 PHE A CA 1
ATOM 745 C C . PHE A 1 89 ? 12.501 -11.450 -1.518 1.00 67.31 89 PHE A C 1
ATOM 747 O O . PHE A 1 89 ? 11.414 -11.518 -0.937 1.00 67.31 89 PHE A O 1
ATOM 754 N N . TYR A 1 90 ? 12.708 -10.627 -2.546 1.00 69.75 90 TYR A N 1
ATOM 755 C CA . TYR A 1 90 ? 11.706 -9.657 -2.973 1.00 69.75 90 TYR A CA 1
ATOM 756 C C . TYR A 1 90 ? 10.455 -10.332 -3.565 1.00 69.75 90 TYR A C 1
ATOM 758 O O . TYR A 1 90 ? 9.334 -9.894 -3.310 1.00 69.75 90 TYR A O 1
ATOM 766 N N . ARG A 1 91 ? 10.605 -11.482 -4.243 1.00 70.69 91 ARG A N 1
ATOM 767 C CA . ARG A 1 91 ? 9.467 -12.272 -4.764 1.00 70.69 91 ARG A CA 1
ATOM 768 C C . ARG A 1 91 ? 8.501 -12.760 -3.680 1.00 70.69 91 ARG A C 1
ATOM 770 O O . ARG A 1 91 ? 7.290 -12.759 -3.890 1.00 70.69 91 ARG A O 1
ATOM 777 N N . HIS A 1 92 ? 9.007 -13.162 -2.516 1.00 74.69 92 HIS A N 1
ATOM 778 C CA . HIS A 1 92 ? 8.167 -13.625 -1.402 1.00 74.69 92 HIS A CA 1
ATOM 779 C C . HIS A 1 92 ? 7.505 -12.461 -0.654 1.00 74.69 92 HIS A C 1
ATOM 781 O O . HIS A 1 92 ? 6.450 -12.620 -0.037 1.00 74.69 92 HIS A O 1
ATOM 787 N N . PHE A 1 93 ? 8.113 -11.281 -0.743 1.00 86.94 93 PHE A N 1
ATOM 788 C CA . PHE A 1 93 ? 7.678 -10.072 -0.066 1.00 86.94 93 PHE A CA 1
ATOM 789 C C . PHE A 1 93 ? 6.431 -9.426 -0.697 1.00 86.94 93 PHE A C 1
ATOM 791 O O . PHE A 1 93 ? 5.689 -8.726 -0.011 1.00 86.94 93 PHE A O 1
ATOM 798 N N . ILE A 1 94 ? 6.119 -9.746 -1.960 1.00 89.75 94 ILE A N 1
ATOM 799 C CA . ILE A 1 94 ? 4.968 -9.200 -2.704 1.00 89.75 94 ILE A CA 1
ATOM 800 C C . ILE A 1 94 ? 3.647 -9.376 -1.943 1.00 89.75 94 ILE A C 1
ATOM 802 O O . ILE A 1 94 ? 2.823 -8.460 -1.903 1.00 89.75 94 ILE A O 1
ATOM 806 N N . PHE A 1 95 ? 3.431 -10.540 -1.320 1.00 91.00 95 PHE A N 1
ATOM 807 C CA . PHE A 1 95 ? 2.209 -10.807 -0.555 1.00 91.00 95 PHE A CA 1
ATOM 808 C C . PHE A 1 95 ? 2.095 -9.923 0.682 1.00 91.00 95 PHE A C 1
ATOM 810 O O . PHE A 1 95 ? 1.006 -9.439 0.993 1.00 91.00 95 PHE A O 1
ATOM 817 N N . TYR A 1 96 ? 3.211 -9.729 1.382 1.00 93.94 96 TYR A N 1
ATOM 818 C CA . TYR A 1 96 ? 3.272 -8.897 2.571 1.00 93.94 96 TYR A CA 1
ATOM 819 C C . TYR A 1 96 ? 2.985 -7.436 2.217 1.00 93.94 96 TYR A C 1
ATOM 821 O O . TYR A 1 96 ? 2.044 -6.861 2.765 1.00 93.94 96 TYR A O 1
ATOM 829 N N . ASP A 1 97 ? 3.708 -6.892 1.237 1.00 95.00 97 ASP A N 1
ATOM 830 C CA . ASP A 1 97 ? 3.560 -5.505 0.791 1.00 95.00 97 ASP A CA 1
ATOM 831 C C . ASP A 1 97 ? 2.133 -5.235 0.280 1.00 95.00 97 ASP A C 1
ATOM 833 O O . ASP A 1 97 ? 1.432 -4.326 0.734 1.00 95.00 97 ASP A O 1
ATOM 837 N N . THR A 1 98 ? 1.599 -6.138 -0.552 1.00 95.62 98 THR A N 1
ATOM 838 C CA . THR A 1 98 ? 0.209 -6.058 -1.031 1.00 95.62 98 THR A CA 1
ATOM 839 C C . THR A 1 98 ? -0.803 -6.051 0.113 1.00 95.62 98 THR A C 1
ATOM 841 O O . THR A 1 98 ? -1.768 -5.284 0.072 1.00 95.62 98 THR A O 1
ATOM 844 N N . LEU A 1 99 ? -0.608 -6.877 1.144 1.00 95.81 99 LEU A N 1
ATOM 845 C CA . LEU A 1 99 ? -1.513 -6.943 2.289 1.00 95.81 99 LEU A CA 1
ATOM 846 C C . LEU A 1 99 ? -1.462 -5.660 3.130 1.00 95.81 99 LEU A C 1
ATOM 848 O O . LEU A 1 99 ? -2.515 -5.120 3.479 1.00 95.81 99 LEU A O 1
ATOM 852 N N . VAL A 1 100 ? -0.265 -5.164 3.448 1.00 96.88 100 VAL A N 1
ATOM 853 C CA . VAL A 1 100 ? -0.070 -3.932 4.230 1.00 96.88 100 VAL A CA 1
ATOM 854 C C . VAL A 1 100 ? -0.667 -2.736 3.488 1.00 96.88 100 VAL A C 1
ATOM 856 O O . VAL A 1 100 ? -1.481 -1.993 4.049 1.00 96.88 100 VAL A O 1
ATOM 859 N N . SER A 1 101 ? -0.367 -2.625 2.198 1.00 97.62 101 SER A N 1
ATOM 860 C CA . SER A 1 101 ? -0.929 -1.647 1.269 1.00 97.62 101 SER A CA 1
ATOM 861 C C . SER A 1 101 ? -2.459 -1.664 1.234 1.00 97.62 101 SER A C 1
ATOM 863 O O . SER A 1 101 ? -3.123 -0.627 1.343 1.00 97.62 101 SER A O 1
ATOM 865 N N . LEU A 1 102 ? -3.051 -2.857 1.146 1.00 97.25 102 LEU A N 1
ATOM 866 C CA . LEU A 1 102 ? -4.497 -3.055 1.142 1.00 97.25 102 LEU A CA 1
ATOM 867 C C . LEU A 1 102 ? -5.139 -2.591 2.458 1.00 97.25 102 LEU A C 1
ATOM 869 O O . LEU A 1 102 ? -6.154 -1.887 2.432 1.00 97.25 102 LEU A O 1
ATOM 873 N N . ILE A 1 103 ? -4.540 -2.936 3.603 1.00 95.62 103 ILE A N 1
ATOM 874 C CA . ILE A 1 103 ? -4.986 -2.471 4.925 1.00 95.62 103 ILE A CA 1
ATOM 875 C C . ILE A 1 103 ? -4.923 -0.940 4.995 1.00 95.62 103 ILE A C 1
ATOM 877 O O . ILE A 1 103 ? -5.894 -0.307 5.423 1.00 95.62 103 ILE A O 1
ATOM 881 N N . GLY A 1 104 ? -3.833 -0.335 4.514 1.00 95.75 104 GLY A N 1
ATOM 882 C CA . GLY A 1 104 ? -3.671 1.116 4.423 1.00 95.75 104 GLY A CA 1
ATOM 883 C C . GLY A 1 104 ? -4.791 1.784 3.619 1.00 95.75 104 GLY A C 1
ATOM 884 O O . GLY A 1 104 ? -5.470 2.685 4.118 1.00 95.75 104 GLY A O 1
ATOM 885 N N . CYS A 1 105 ? -5.070 1.278 2.415 1.00 96.56 105 CYS A N 1
ATOM 886 C CA . CYS A 1 105 ? -6.134 1.776 1.535 1.00 96.56 105 CYS A CA 1
ATOM 887 C C . CYS A 1 105 ? -7.539 1.679 2.151 1.00 96.56 105 CYS A C 1
ATOM 889 O O . CYS A 1 105 ? -8.437 2.459 1.815 1.00 96.56 105 CYS A O 1
ATOM 891 N N . LEU A 1 106 ? -7.770 0.698 3.025 1.00 94.25 106 LEU A N 1
ATOM 892 C CA . LEU A 1 106 ? -9.040 0.519 3.734 1.00 94.25 106 LEU A CA 1
ATOM 893 C C . LEU A 1 106 ? -9.166 1.438 4.958 1.00 94.25 106 LEU A C 1
ATOM 895 O O . LEU A 1 106 ? -10.282 1.715 5.406 1.00 94.25 106 LEU A O 1
ATOM 899 N N . ALA A 1 107 ? -8.042 1.907 5.499 1.00 90.00 107 ALA A N 1
ATOM 900 C CA . ALA A 1 107 ? -7.984 2.748 6.688 1.00 90.00 107 ALA A CA 1
ATOM 901 C C . ALA A 1 107 ? -8.112 4.252 6.400 1.00 90.00 107 ALA A C 1
ATOM 903 O O . ALA A 1 107 ? -8.489 5.013 7.301 1.00 90.00 107 ALA A O 1
ATOM 904 N N . ILE A 1 108 ? -7.779 4.669 5.176 1.00 93.19 108 ILE A N 1
ATOM 905 C CA . ILE A 1 108 ? -7.802 6.060 4.715 1.00 93.19 108 ILE A CA 1
ATOM 906 C C . ILE A 1 108 ? -9.224 6.456 4.284 1.00 93.19 108 ILE A C 1
ATOM 908 O O . ILE A 1 108 ? -9.904 5.731 3.553 1.00 93.19 108 ILE A O 1
ATOM 912 N N . LYS A 1 109 ? -9.693 7.618 4.760 1.00 88.00 109 LYS A N 1
ATOM 913 C CA . LYS A 1 109 ? -10.964 8.213 4.317 1.00 88.00 109 LYS A CA 1
ATOM 914 C C . LYS A 1 109 ? -10.799 8.764 2.901 1.00 88.00 109 LYS A C 1
ATOM 916 O O . LYS A 1 109 ? -9.696 9.081 2.501 1.00 88.00 109 LYS A O 1
ATOM 921 N N . LYS A 1 110 ? -11.869 8.846 2.111 1.00 90.75 110 LYS A N 1
ATOM 922 C CA . LYS A 1 110 ? -11.790 9.230 0.681 1.00 90.75 110 LYS A CA 1
ATOM 923 C C . LYS A 1 110 ? -12.402 10.597 0.426 1.00 90.75 110 LYS A C 1
ATOM 925 O O . LYS A 1 110 ? -12.958 10.843 -0.649 1.00 90.75 110 LYS A O 1
ATOM 930 N N . ASP A 1 111 ? -12.355 11.442 1.441 1.00 93.75 111 ASP A N 1
ATOM 931 C CA . ASP A 1 111 ? -13.145 12.661 1.485 1.00 93.75 111 ASP A CA 1
ATOM 932 C C . ASP A 1 111 ? -12.414 13.771 0.718 1.00 93.75 111 ASP A C 1
ATOM 934 O O . ASP A 1 111 ? -13.040 14.595 0.054 1.00 93.75 111 ASP A O 1
ATOM 938 N N . THR A 1 112 ? -11.078 13.733 0.713 1.00 95.00 112 THR A N 1
ATOM 939 C CA . THR A 1 112 ? -10.216 14.733 0.073 1.00 95.00 112 THR A CA 1
ATOM 940 C C . THR A 1 112 ? -9.462 14.194 -1.148 1.00 95.00 112 THR A C 1
ATOM 942 O O . THR A 1 112 ? -9.242 12.991 -1.302 1.00 95.00 112 THR A O 1
ATOM 945 N N . LEU A 1 113 ? -9.032 15.098 -2.040 1.00 94.81 113 LEU A N 1
ATOM 946 C CA . LEU A 1 113 ? -8.171 14.748 -3.178 1.00 94.81 113 LEU A CA 1
ATOM 947 C C . LEU A 1 113 ? -6.829 14.170 -2.708 1.00 94.81 113 LEU A C 1
ATOM 949 O O . LEU A 1 113 ? -6.365 13.182 -3.269 1.00 94.81 113 LEU A O 1
ATOM 953 N N . THR A 1 114 ? -6.248 14.744 -1.652 1.00 93.50 114 THR A N 1
ATOM 954 C CA . THR A 1 114 ? -4.995 14.273 -1.053 1.00 93.50 114 THR A CA 1
ATOM 955 C C . THR A 1 114 ? -5.092 12.806 -0.658 1.00 93.50 114 THR A C 1
ATOM 957 O O . THR A 1 114 ? -4.252 12.010 -1.057 1.00 93.50 114 THR A O 1
ATOM 960 N N . GLU A 1 115 ? -6.145 12.413 0.058 1.00 93.75 115 GLU A N 1
ATOM 961 C CA . GLU A 1 115 ? -6.328 11.019 0.471 1.00 93.75 115 GLU A CA 1
ATOM 962 C C . GLU A 1 115 ? -6.525 10.067 -0.717 1.00 93.75 115 GLU A C 1
ATOM 964 O O . GLU A 1 115 ? -6.014 8.948 -0.707 1.00 93.75 115 GLU A O 1
ATOM 969 N N . LYS A 1 116 ? -7.224 10.509 -1.771 1.00 95.25 116 LYS A N 1
ATOM 970 C CA . LYS A 1 116 ? -7.383 9.721 -3.005 1.00 95.25 116 LYS A CA 1
ATOM 971 C C . LYS A 1 116 ? -6.047 9.497 -3.714 1.00 95.25 116 LYS A C 1
ATOM 973 O O . LYS A 1 116 ? -5.807 8.395 -4.193 1.00 95.25 116 LYS A O 1
ATOM 978 N N . ILE A 1 117 ? -5.180 10.510 -3.752 1.00 96.56 117 ILE A N 1
ATOM 979 C CA . ILE A 1 117 ? -3.822 10.388 -4.304 1.00 96.56 117 ILE A CA 1
ATOM 980 C C . ILE A 1 117 ? -2.992 9.417 -3.460 1.00 96.56 117 ILE A C 1
ATOM 982 O O . ILE A 1 117 ? -2.328 8.549 -4.018 1.00 96.56 117 ILE A O 1
ATOM 986 N N . ILE A 1 118 ? -3.080 9.493 -2.129 1.00 96.88 118 ILE A N 1
ATOM 987 C CA . ILE A 1 118 ? -2.365 8.555 -1.253 1.00 96.88 118 ILE A CA 1
ATOM 988 C C . ILE A 1 118 ? -2.799 7.104 -1.497 1.00 96.88 118 ILE A C 1
ATOM 990 O O . ILE A 1 118 ? -1.952 6.219 -1.498 1.00 96.88 118 ILE A O 1
ATOM 994 N N . ILE A 1 119 ? -4.082 6.842 -1.759 1.00 96.38 119 ILE A N 1
ATOM 995 C CA . ILE A 1 119 ? -4.548 5.490 -2.115 1.00 96.38 119 ILE A CA 1
ATOM 996 C C . ILE A 1 119 ? -3.866 4.976 -3.392 1.00 96.38 119 ILE A C 1
ATOM 998 O O . ILE A 1 119 ? -3.562 3.791 -3.477 1.00 96.38 119 ILE A O 1
ATOM 1002 N N . ILE A 1 120 ? -3.599 5.848 -4.368 1.00 96.38 120 ILE A N 1
ATOM 1003 C CA . ILE A 1 120 ? -2.849 5.474 -5.577 1.00 96.38 120 ILE A CA 1
ATOM 1004 C C . ILE A 1 120 ? -1.383 5.193 -5.230 1.00 96.38 120 ILE A C 1
ATOM 1006 O O . ILE A 1 120 ? -0.809 4.237 -5.738 1.00 96.38 120 ILE A O 1
ATOM 1010 N N . PHE A 1 121 ? -0.780 5.988 -4.344 1.00 97.44 121 PHE A N 1
ATOM 1011 C CA . PHE A 1 121 ? 0.602 5.763 -3.906 1.00 97.44 121 PHE A CA 1
ATOM 1012 C C . PHE A 1 121 ? 0.749 4.459 -3.122 1.00 97.44 121 PHE A C 1
ATOM 1014 O O . PHE A 1 121 ? 1.778 3.805 -3.201 1.00 97.44 121 PHE A O 1
ATOM 1021 N N . LEU A 1 122 ? -0.297 4.026 -2.424 1.00 97.69 122 LEU A N 1
ATOM 1022 C CA . LEU A 1 122 ? -0.326 2.742 -1.735 1.00 97.69 122 LEU A CA 1
ATOM 1023 C C . LEU A 1 122 ? -0.428 1.531 -2.665 1.00 97.69 122 LEU A C 1
ATOM 1025 O O . LEU A 1 122 ? -0.450 0.421 -2.162 1.00 97.69 122 LEU A O 1
ATOM 1029 N N . ILE A 1 123 ? -0.499 1.689 -3.987 1.00 96.94 123 ILE A N 1
ATOM 1030 C CA . ILE A 1 123 ? -0.387 0.534 -4.880 1.00 96.94 123 ILE A CA 1
ATOM 1031 C C . ILE A 1 123 ? 1.092 0.116 -4.902 1.00 96.94 123 ILE A C 1
ATOM 1033 O O . ILE A 1 123 ? 1.922 0.912 -5.353 1.00 96.94 123 ILE A O 1
ATOM 1037 N N . PRO A 1 124 ? 1.448 -1.107 -4.471 1.00 95.19 124 PRO A N 1
ATOM 1038 C CA . PRO A 1 124 ? 2.836 -1.549 -4.399 1.00 95.19 124 PRO A CA 1
ATOM 1039 C C . PRO A 1 124 ? 3.327 -2.004 -5.777 1.00 95.19 124 PRO A C 1
ATOM 1041 O O . PRO A 1 124 ? 3.618 -3.174 -6.020 1.00 95.19 124 PRO A O 1
ATOM 1044 N N . LEU A 1 125 ? 3.361 -1.068 -6.732 1.00 93.56 125 LEU A N 1
ATOM 1045 C CA . LEU A 1 125 ? 3.674 -1.363 -8.130 1.00 93.56 125 LEU A CA 1
ATOM 1046 C C . LEU A 1 125 ? 5.082 -1.931 -8.291 1.00 93.56 125 LEU A C 1
ATOM 1048 O O . LEU A 1 125 ? 5.255 -2.837 -9.093 1.00 93.56 125 LEU A O 1
ATOM 1052 N N . SER A 1 126 ? 6.059 -1.450 -7.516 1.00 90.56 126 SER A N 1
ATOM 1053 C CA . SER A 1 126 ? 7.415 -2.012 -7.540 1.00 90.56 126 SER A CA 1
ATOM 1054 C C . SER A 1 126 ? 7.392 -3.510 -7.221 1.00 90.56 126 SER A C 1
ATOM 1056 O O . SER A 1 126 ? 7.887 -4.313 -8.007 1.00 90.56 126 SER A O 1
ATOM 1058 N N . SER A 1 127 ? 6.719 -3.898 -6.136 1.00 90.31 127 SER A N 1
ATOM 1059 C CA . SER A 1 127 ? 6.585 -5.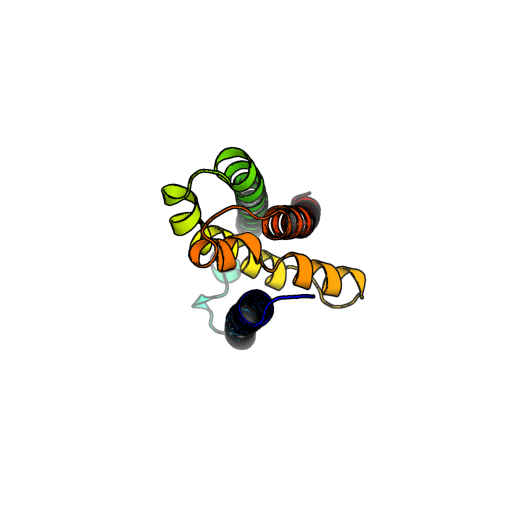295 -5.714 1.00 90.31 127 SER A CA 1
ATOM 1060 C C . SER A 1 127 ? 5.806 -6.143 -6.716 1.00 90.31 127 SER A C 1
ATOM 1062 O O . SER A 1 127 ? 6.257 -7.221 -7.089 1.00 90.31 127 SER A O 1
ATOM 1064 N N . LEU A 1 128 ? 4.677 -5.645 -7.225 1.00 91.25 128 LEU A N 1
ATOM 1065 C CA . LEU A 1 128 ? 3.850 -6.378 -8.193 1.00 91.25 128 LEU A CA 1
ATOM 1066 C C . LEU A 1 128 ? 4.530 -6.583 -9.553 1.00 91.25 128 LEU A C 1
ATOM 1068 O O . LEU A 1 128 ? 4.173 -7.510 -10.276 1.00 91.25 128 LEU A O 1
ATOM 1072 N N . LEU A 1 129 ? 5.464 -5.707 -9.920 1.00 88.69 129 LEU A N 1
ATOM 1073 C CA . LEU A 1 129 ? 6.111 -5.715 -11.227 1.00 88.69 129 LEU A CA 1
ATOM 1074 C C . LEU A 1 129 ? 7.495 -6.363 -11.219 1.00 88.69 129 LEU A C 1
ATOM 1076 O O . LEU A 1 129 ? 7.954 -6.801 -12.267 1.00 88.69 129 LEU A O 1
ATOM 1080 N N . HIS A 1 130 ? 8.158 -6.460 -10.069 1.00 81.62 130 HIS A N 1
ATOM 1081 C CA . HIS A 1 130 ? 9.525 -6.978 -9.979 1.00 81.62 130 HIS A CA 1
ATOM 1082 C C . HIS A 1 130 ? 9.679 -8.417 -10.493 1.00 81.62 130 HIS A C 1
ATOM 1084 O O . HIS A 1 130 ? 10.723 -8.771 -11.020 1.00 81.62 130 HIS A O 1
ATOM 1090 N N . SER A 1 131 ? 8.635 -9.250 -10.432 1.00 72.12 131 SER A N 1
ATOM 1091 C CA . SER A 1 131 ? 8.663 -10.592 -11.039 1.00 72.12 131 SER A CA 1
ATOM 1092 C C . SER A 1 131 ? 8.738 -10.591 -12.569 1.00 72.12 131 SER A C 1
ATOM 1094 O O . SER A 1 131 ? 9.009 -11.632 -13.160 1.00 72.12 131 SER A O 1
ATOM 1096 N N . THR A 1 132 ? 8.431 -9.459 -13.197 1.00 74.38 132 THR A N 1
ATOM 1097 C CA . THR A 1 132 ? 8.303 -9.307 -14.650 1.00 74.38 132 THR A CA 1
ATOM 1098 C C . THR A 1 132 ? 9.505 -8.585 -15.261 1.00 74.38 132 THR A C 1
ATOM 1100 O O . THR A 1 132 ? 9.681 -8.608 -16.475 1.00 74.38 132 THR A O 1
ATOM 1103 N N . PHE A 1 133 ? 10.326 -7.934 -14.436 1.00 73.19 133 PHE A N 1
ATOM 1104 C CA . PHE A 1 133 ? 11.457 -7.123 -14.865 1.00 73.19 133 PHE A CA 1
ATOM 1105 C C . PHE A 1 133 ? 12.761 -7.733 -14.358 1.00 73.19 133 PHE A C 1
ATOM 1107 O O . PHE A 1 133 ? 12.967 -7.809 -13.153 1.00 73.19 133 PHE A O 1
ATOM 1114 N N . ASP A 1 134 ? 13.639 -8.130 -15.280 1.00 65.81 134 ASP A N 1
ATOM 1115 C CA . ASP A 1 134 ? 14.896 -8.832 -14.974 1.00 65.81 134 ASP A CA 1
ATOM 1116 C C . ASP A 1 134 ? 15.988 -7.948 -14.323 1.00 65.81 134 ASP A C 1
ATOM 1118 O O . ASP A 1 134 ? 17.035 -8.461 -13.946 1.00 65.81 134 ASP A O 1
ATOM 1122 N N . ASP A 1 135 ? 15.777 -6.632 -14.190 1.00 65.00 135 ASP A N 1
ATOM 1123 C CA . ASP A 1 135 ? 16.727 -5.693 -13.568 1.00 65.00 135 ASP A CA 1
ATOM 1124 C C . ASP A 1 135 ? 15.943 -4.549 -12.889 1.00 65.00 135 ASP A C 1
ATOM 1126 O O . ASP A 1 135 ? 14.897 -4.139 -13.425 1.00 65.00 135 ASP A O 1
ATOM 1130 N N . PRO A 1 136 ? 16.382 -3.982 -11.742 1.00 61.88 136 PRO A N 1
ATOM 1131 C CA . PRO A 1 136 ? 15.686 -2.876 -11.117 1.00 61.88 136 PRO A CA 1
ATOM 1132 C C . PRO A 1 136 ? 15.906 -1.598 -11.933 1.00 61.88 136 PRO A C 1
ATOM 1134 O O . PRO A 1 136 ? 16.773 -0.768 -11.658 1.00 61.88 136 PRO A O 1
ATOM 1137 N N . ALA A 1 137 ? 15.074 -1.432 -12.959 1.00 72.69 137 ALA A N 1
ATOM 1138 C CA . ALA A 1 137 ? 15.008 -0.228 -13.762 1.00 72.69 137 ALA A CA 1
ATOM 1139 C C . ALA A 1 137 ? 14.719 0.992 -12.871 1.00 72.69 137 ALA A C 1
ATOM 1141 O O . ALA A 1 137 ? 13.987 0.905 -11.883 1.00 72.69 137 ALA A O 1
ATOM 1142 N N . ILE A 1 138 ? 15.209 2.168 -13.279 1.00 85.38 138 ILE A N 1
ATOM 1143 C CA . ILE A 1 138 ? 14.933 3.464 -12.624 1.00 85.38 138 ILE A CA 1
ATOM 1144 C C . ILE A 1 138 ? 13.433 3.649 -12.331 1.00 85.38 138 ILE A C 1
ATOM 1146 O O . ILE A 1 138 ? 13.060 4.213 -11.304 1.00 85.38 138 ILE A O 1
ATOM 1150 N N . LEU A 1 139 ? 12.566 3.130 -13.207 1.00 86.25 139 LEU A N 1
ATOM 1151 C CA . LEU A 1 139 ? 11.120 3.130 -13.013 1.00 86.25 139 LEU A CA 1
ATOM 1152 C C . LEU A 1 139 ? 10.694 2.418 -11.718 1.00 86.25 139 LEU A C 1
ATOM 1154 O O . LEU A 1 139 ? 9.920 2.992 -10.958 1.00 86.25 139 LEU A O 1
ATOM 1158 N N . LEU A 1 140 ? 11.204 1.214 -11.434 1.00 87.62 140 LEU A N 1
ATOM 1159 C CA . LEU A 1 140 ? 10.858 0.460 -10.222 1.00 87.62 140 LEU A CA 1
ATOM 1160 C C . LEU A 1 140 ? 11.283 1.213 -8.958 1.00 87.62 140 LEU A C 1
ATOM 1162 O O . LEU A 1 140 ? 10.506 1.304 -8.012 1.00 87.62 140 LEU A O 1
ATOM 1166 N N . VAL A 1 141 ? 12.455 1.855 -8.979 1.00 88.75 141 VAL A N 1
ATOM 1167 C CA . VAL A 1 141 ? 12.938 2.687 -7.864 1.00 88.75 141 VAL A CA 1
ATOM 1168 C C . VAL A 1 141 ? 12.019 3.889 -7.620 1.00 88.75 141 VAL A C 1
ATOM 1170 O O . VAL A 1 141 ? 11.689 4.195 -6.474 1.00 88.75 141 VAL A O 1
ATOM 1173 N N . ILE A 1 142 ? 11.562 4.562 -8.682 1.00 91.88 142 ILE A N 1
ATOM 1174 C CA . ILE A 1 142 ? 10.612 5.679 -8.564 1.00 91.88 142 ILE A CA 1
ATOM 1175 C C . ILE A 1 142 ? 9.275 5.189 -7.999 1.00 91.88 142 ILE A C 1
ATOM 1177 O O . ILE A 1 142 ? 8.728 5.816 -7.091 1.00 91.88 142 ILE A O 1
ATOM 1181 N N . LEU A 1 143 ? 8.757 4.068 -8.506 1.00 92.94 143 LEU A N 1
ATOM 1182 C CA . LEU A 1 143 ? 7.507 3.477 -8.024 1.00 92.94 143 LEU A CA 1
ATOM 1183 C C . LEU A 1 143 ? 7.614 3.070 -6.549 1.00 92.94 143 LEU A C 1
ATOM 1185 O O . LEU A 1 143 ? 6.685 3.322 -5.784 1.00 92.94 143 LEU A O 1
ATOM 1189 N N . LEU A 1 144 ? 8.758 2.526 -6.131 1.00 92.75 144 LEU A N 1
ATOM 1190 C CA . LEU A 1 144 ? 9.042 2.194 -4.739 1.00 92.75 144 LEU A CA 1
ATOM 1191 C C . LEU A 1 144 ? 9.076 3.441 -3.845 1.00 92.75 144 LEU A C 1
ATOM 1193 O O . LEU A 1 144 ? 8.449 3.475 -2.788 1.00 92.75 144 LEU A O 1
ATOM 1197 N N . ALA A 1 145 ? 9.758 4.500 -4.283 1.00 94.62 145 ALA A N 1
ATOM 1198 C CA . ALA A 1 145 ? 9.834 5.751 -3.534 1.00 94.62 145 ALA A CA 1
ATOM 1199 C C . ALA A 1 145 ? 8.454 6.409 -3.363 1.00 94.62 145 ALA A C 1
ATOM 1201 O O . ALA A 1 145 ? 8.119 6.880 -2.274 1.00 94.62 145 ALA A O 1
ATOM 1202 N N . VAL A 1 146 ? 7.627 6.408 -4.415 1.00 96.62 146 VAL A N 1
ATOM 1203 C CA . VAL A 1 146 ? 6.230 6.866 -4.341 1.00 96.62 146 VAL A CA 1
ATOM 1204 C C . VAL A 1 146 ? 5.439 6.014 -3.348 1.00 96.62 146 VAL A C 1
ATOM 1206 O O . VAL A 1 146 ? 4.680 6.557 -2.541 1.00 96.62 146 VAL A O 1
ATOM 1209 N N . HIS A 1 147 ? 5.663 4.701 -3.349 1.00 97.12 147 HIS A N 1
ATOM 1210 C CA . HIS A 1 147 ? 5.004 3.789 -2.429 1.00 97.12 147 HIS A CA 1
ATOM 1211 C C . HIS A 1 147 ? 5.323 4.080 -0.956 1.00 97.12 147 HIS A C 1
ATOM 1213 O O . HIS A 1 147 ? 4.419 4.150 -0.117 1.00 97.12 147 HIS A O 1
ATOM 1219 N N . PHE A 1 148 ? 6.581 4.399 -0.645 1.00 97.38 148 PHE A N 1
ATOM 1220 C CA . PHE A 1 148 ? 6.989 4.801 0.704 1.00 97.38 148 PHE A CA 1
ATOM 1221 C C . PHE A 1 148 ? 6.272 6.053 1.207 1.00 97.38 148 PHE A C 1
ATOM 1223 O O . PHE A 1 148 ? 5.964 6.139 2.396 1.00 97.38 148 PHE A O 1
ATOM 1230 N N . ILE A 1 149 ? 5.948 7.006 0.327 1.00 97.81 149 ILE A N 1
ATOM 1231 C CA . ILE A 1 149 ? 5.141 8.178 0.701 1.00 97.81 149 ILE A CA 1
ATOM 1232 C C . ILE A 1 149 ? 3.747 7.730 1.160 1.00 97.81 149 ILE A C 1
ATOM 1234 O O . ILE A 1 149 ? 3.232 8.230 2.165 1.00 97.81 149 ILE A O 1
ATOM 1238 N N . GLY A 1 150 ? 3.151 6.762 0.458 1.00 97.62 150 GLY A N 1
ATOM 1239 C CA . GLY A 1 150 ? 1.883 6.146 0.843 1.00 97.62 150 GLY A CA 1
ATOM 1240 C C . GLY A 1 150 ? 1.957 5.478 2.218 1.00 97.62 150 GLY A C 1
ATOM 1241 O O . GLY A 1 150 ? 1.160 5.796 3.105 1.00 97.62 150 GLY A O 1
ATOM 1242 N N . LEU A 1 151 ? 2.947 4.607 2.429 1.00 98.12 151 LEU A N 1
ATOM 1243 C CA . LEU A 1 151 ? 3.147 3.895 3.697 1.00 98.12 151 LEU A CA 1
ATOM 1244 C C . LEU A 1 151 ? 3.426 4.848 4.869 1.00 98.12 151 LEU A C 1
ATOM 1246 O O . LEU A 1 151 ? 2.832 4.712 5.940 1.00 98.12 151 LEU A O 1
ATOM 1250 N N . ALA A 1 152 ? 4.254 5.876 4.667 1.00 98.00 152 ALA A N 1
ATOM 1251 C CA . ALA A 1 152 ? 4.517 6.901 5.676 1.00 98.00 152 ALA A CA 1
ATOM 1252 C C . ALA A 1 152 ? 3.242 7.673 6.062 1.00 98.00 152 ALA A C 1
ATOM 1254 O O . ALA A 1 152 ? 3.030 8.002 7.234 1.00 98.00 152 ALA A O 1
ATOM 1255 N N . TYR A 1 153 ? 2.348 7.928 5.100 1.00 97.38 153 TYR A N 1
ATOM 1256 C CA . TYR A 1 153 ? 1.047 8.524 5.390 1.00 97.38 153 TYR A CA 1
ATOM 1257 C C . TYR A 1 153 ? 0.164 7.588 6.229 1.00 97.38 153 TYR A C 1
ATOM 1259 O O . TYR A 1 153 ? -0.481 8.046 7.174 1.00 97.38 153 TYR A O 1
ATOM 1267 N N . VAL A 1 154 ? 0.158 6.282 5.944 1.00 97.44 154 VAL A N 1
ATOM 1268 C CA . VAL A 1 154 ? -0.561 5.288 6.762 1.00 97.44 154 VAL A CA 1
ATOM 1269 C C . VAL A 1 154 ? -0.023 5.274 8.191 1.00 97.44 154 VAL A C 1
ATOM 1271 O O . VAL A 1 154 ? -0.818 5.351 9.131 1.00 97.44 154 VAL A O 1
ATOM 1274 N N . ILE A 1 155 ? 1.303 5.279 8.369 1.00 97.75 155 ILE A N 1
ATOM 1275 C CA . ILE A 1 155 ? 1.944 5.400 9.688 1.00 97.75 155 ILE A CA 1
ATOM 1276 C C . ILE A 1 155 ? 1.431 6.644 10.415 1.00 97.75 155 ILE A C 1
ATOM 1278 O O . ILE A 1 155 ? 0.954 6.536 11.542 1.00 97.75 155 ILE A O 1
ATOM 1282 N N . LYS A 1 156 ? 1.442 7.814 9.762 1.00 96.50 156 LYS A N 1
ATOM 1283 C CA . LYS A 1 156 ? 0.920 9.063 10.340 1.00 96.50 156 LYS A CA 1
ATOM 1284 C C . LYS A 1 156 ? -0.545 8.929 10.775 1.00 96.50 156 LYS A C 1
ATOM 1286 O O . LYS A 1 156 ? -0.900 9.367 11.869 1.00 96.50 156 LYS A O 1
ATOM 1291 N N . VAL A 1 157 ? -1.399 8.336 9.936 1.00 94.94 157 VAL A N 1
ATOM 1292 C CA . VAL A 1 157 ? -2.830 8.143 10.229 1.00 94.94 157 VAL A CA 1
ATOM 1293 C C . VAL A 1 157 ? -3.039 7.240 11.442 1.00 94.94 157 VAL A C 1
ATOM 1295 O O . VAL A 1 157 ? -3.896 7.535 12.274 1.00 94.94 157 VAL A O 1
ATOM 1298 N N . TYR A 1 158 ? -2.295 6.140 11.552 1.00 96.00 158 TYR A N 1
ATOM 1299 C CA . TYR A 1 158 ? -2.426 5.214 12.677 1.00 96.00 158 TYR A CA 1
ATOM 1300 C C . TYR A 1 158 ? -1.769 5.734 13.953 1.00 96.00 158 TYR A C 1
ATOM 1302 O O . TYR A 1 158 ? -2.325 5.538 15.030 1.00 96.00 158 TYR A O 1
ATOM 1310 N N . TYR A 1 159 ? -0.666 6.471 13.842 1.00 96.06 159 TYR A N 1
ATOM 1311 C CA . TYR A 1 159 ? -0.033 7.139 14.975 1.00 96.06 159 TYR A CA 1
ATOM 1312 C C . TYR A 1 159 ? -0.974 8.168 15.611 1.00 96.06 159 TYR A C 1
ATOM 1314 O O . TYR A 1 159 ? -1.158 8.175 16.824 1.00 96.06 159 TYR A O 1
ATOM 1322 N N . GLY A 1 160 ? -1.675 8.961 14.793 1.00 94.44 160 GLY A N 1
ATOM 1323 C CA . GLY A 1 160 ? -2.694 9.894 15.285 1.00 94.44 160 GLY A CA 1
ATOM 1324 C C . GLY A 1 160 ? -3.934 9.230 15.901 1.00 94.44 160 GLY A C 1
ATOM 1325 O O . GLY A 1 160 ? -4.694 9.909 16.576 1.00 94.44 160 GLY A O 1
ATOM 1326 N N . LYS A 1 161 ? -4.168 7.930 15.664 1.00 92.44 161 LYS A N 1
ATOM 1327 C CA . LYS A 1 161 ? -5.222 7.144 16.339 1.00 92.44 161 LYS A CA 1
ATOM 1328 C C . LYS A 1 161 ? -4.720 6.460 17.615 1.00 92.44 161 LYS A C 1
ATOM 1330 O O . LYS A 1 161 ? -5.539 5.983 18.398 1.00 92.44 161 LYS A O 1
ATOM 1335 N N . PHE A 1 162 ? -3.404 6.308 17.748 1.00 91.38 162 PHE A N 1
ATOM 1336 C CA . PHE A 1 162 ? -2.750 5.642 18.869 1.00 91.38 162 PHE A CA 1
ATOM 1337 C C . PHE A 1 162 ? -2.637 6.560 20.091 1.00 91.38 162 PHE A C 1
ATOM 1339 O O . PHE A 1 162 ? -2.904 6.096 21.202 1.00 91.38 162 PHE A O 1
ATOM 1346 N N . ILE A 1 163 ? -2.269 7.828 19.861 1.00 87.31 163 ILE A N 1
ATOM 1347 C CA . ILE A 1 163 ? -2.295 8.919 20.853 1.00 87.31 163 ILE A CA 1
ATOM 1348 C C . ILE A 1 163 ? -3.745 9.282 21.176 1.00 87.31 163 ILE A C 1
ATOM 1350 O O . ILE A 1 163 ? -4.052 9.412 22.381 1.00 87.31 163 ILE A O 1
#

Radius of gyration: 18.76 Å; chains: 1; bounding box: 44×29×64 Å

Sequence (163 aa):
MVSEAEIILITEQVLFIILAIIFFFGLYFVSSYIIKYLKRNRHNRLLNATEYLPKEETQTLKQVFYLIIITLCFVDILYSLVFWASDDFYRHFIFYDTLVSLIGCLAIKKDTLTEKIIIIFLIPLSSLLHSTFDDPAILLVILLAVHFIGLAYVIKVYYGKFI

Secondary structure (DSSP, 8-state):
---HHHHHHHHHHHHHHHHHHHHHHHHHHHHHHHHHHHHHTTTSGGG-HHHHS-HHHHHHHHHHHHHHHHHHHHHHHHHHHHHTT-HHHHHHHHHHHHHHHHHHHHHS--SSHHHHHHHHHTS-HHHHHHTT-SS--HHHHHHHHHHHHHHHHHHHHHHHHH-